Protein AF-A0A356CIG7-F1 (afdb_monomer_lite)

Structure (mmCIF, N/CA/C/O backbone):
data_AF-A0A356CIG7-F1
#
_entry.id   AF-A0A356CIG7-F1
#
loop_
_atom_site.group_PDB
_atom_site.id
_atom_site.type_symbol
_atom_site.label_atom_id
_atom_site.label_alt_id
_atom_site.label_comp_id
_atom_site.label_asym_id
_atom_site.label_entity_id
_atom_site.label_seq_id
_atom_site.pdbx_PDB_ins_code
_atom_site.Cartn_x
_atom_site.Cartn_y
_atom_site.Cartn_z
_atom_site.occupancy
_atom_site.B_iso_or_equiv
_atom_site.auth_seq_id
_atom_site.auth_comp_id
_atom_site.auth_asym_id
_atom_site.auth_atom_id
_atom_site.pdbx_PDB_model_num
ATOM 1 N N . MET A 1 1 ? 5.649 29.767 16.551 1.00 36.38 1 MET A N 1
ATOM 2 C CA . MET A 1 1 ? 5.540 28.360 16.996 1.00 36.38 1 MET A CA 1
ATOM 3 C C . MET A 1 1 ? 4.527 27.671 16.087 1.00 36.38 1 MET A C 1
ATOM 5 O O . MET A 1 1 ? 3.342 27.933 16.222 1.00 36.38 1 MET A O 1
ATOM 9 N N . MET A 1 2 ? 4.972 26.922 15.071 1.00 39.97 2 MET A N 1
ATOM 10 C CA . MET A 1 2 ? 4.058 26.240 14.139 1.00 39.97 2 MET A CA 1
ATOM 11 C C . MET A 1 2 ? 3.360 25.089 14.866 1.00 39.97 2 MET A C 1
ATOM 13 O O . MET A 1 2 ? 4.024 24.248 15.472 1.00 39.97 2 MET A O 1
ATOM 17 N N . MET A 1 3 ? 2.026 25.073 14.825 1.00 39.84 3 MET A N 1
ATOM 18 C CA . MET A 1 3 ? 1.215 23.971 15.334 1.00 39.84 3 MET A CA 1
ATOM 19 C C . MET A 1 3 ? 1.658 22.673 14.649 1.00 39.84 3 MET A C 1
ATOM 21 O O . MET A 1 3 ? 1.449 22.496 13.451 1.00 39.84 3 MET A O 1
ATOM 25 N N . LYS A 1 4 ? 2.274 21.760 15.410 1.00 46.03 4 LYS A N 1
ATOM 26 C CA . LYS A 1 4 ? 2.428 20.361 15.001 1.00 46.03 4 LYS A CA 1
ATOM 27 C C . LYS A 1 4 ? 1.019 19.781 14.893 1.00 46.03 4 LYS A C 1
ATOM 29 O O . LYS A 1 4 ? 0.445 19.362 15.895 1.00 46.03 4 LYS A O 1
ATOM 34 N N . SER A 1 5 ? 0.444 19.825 13.693 1.00 50.66 5 SER A N 1
ATOM 35 C CA . SER A 1 5 ? -0.809 19.148 13.381 1.00 50.66 5 SER A CA 1
ATOM 36 C C . SER A 1 5 ? -0.641 17.676 13.744 1.00 50.66 5 SER A C 1
ATOM 38 O O . SER A 1 5 ? 0.260 17.013 13.222 1.00 50.66 5 SER A O 1
ATOM 40 N N . GLY A 1 6 ? -1.463 17.175 14.667 1.00 51.41 6 GLY A N 1
ATOM 41 C CA . GLY A 1 6 ? -1.507 15.752 14.987 1.00 51.41 6 GLY A CA 1
ATOM 42 C C . GLY A 1 6 ? -1.646 14.941 13.699 1.00 51.41 6 GLY A C 1
ATOM 43 O O . GLY A 1 6 ? -2.340 15.366 12.781 1.00 51.41 6 GLY A O 1
ATOM 44 N N . GLY A 1 7 ? -0.970 13.794 13.605 1.00 62.91 7 GLY A N 1
ATOM 45 C CA . GLY A 1 7 ? -0.865 12.995 12.371 1.00 62.91 7 GLY A CA 1
ATOM 46 C C . GLY A 1 7 ? -2.187 12.463 11.784 1.00 62.91 7 GLY A C 1
ATOM 47 O O . GLY A 1 7 ? -2.157 11.715 10.805 1.00 62.91 7 GLY A O 1
ATOM 48 N N . MET A 1 8 ? -3.330 12.840 12.361 1.00 66.56 8 MET A N 1
ATOM 49 C CA . MET A 1 8 ? -4.669 12.498 11.904 1.00 66.56 8 MET A CA 1
ATOM 50 C C . MET A 1 8 ? -5.132 13.494 10.834 1.00 66.56 8 MET A C 1
ATOM 52 O O . MET A 1 8 ? -5.259 14.689 11.091 1.00 66.56 8 MET A O 1
ATOM 56 N N . ALA A 1 9 ? -5.425 12.998 9.637 1.00 73.56 9 ALA A N 1
ATOM 57 C CA . ALA A 1 9 ? -6.107 13.767 8.602 1.00 73.56 9 ALA A CA 1
ATOM 58 C C . ALA A 1 9 ? -7.614 13.483 8.659 1.00 73.56 9 ALA A C 1
ATOM 60 O O . ALA A 1 9 ? -8.021 12.375 8.990 1.00 73.56 9 ALA A O 1
ATOM 61 N N . PHE A 1 10 ? -8.462 14.443 8.285 1.00 77.19 10 PHE A N 1
ATOM 62 C CA . PHE A 1 10 ? -9.913 14.204 8.208 1.00 77.19 10 PHE A CA 1
ATOM 63 C C . PHE A 1 10 ? -10.274 13.130 7.164 1.00 77.19 10 PHE A C 1
ATOM 65 O O . PHE A 1 10 ? -11.206 12.355 7.346 1.00 77.19 10 PHE A O 1
ATOM 72 N N . LYS A 1 11 ? -9.507 13.067 6.070 1.00 82.31 11 LYS A N 1
ATOM 73 C CA . LYS A 1 11 ? -9.652 12.085 4.992 1.00 82.31 11 LYS A CA 1
ATOM 74 C C . LYS A 1 11 ? -8.285 11.698 4.437 1.00 82.31 11 LYS A C 1
ATOM 76 O O . LYS A 1 11 ? -7.369 12.521 4.418 1.00 82.31 11 LYS A O 1
ATOM 81 N N . ARG A 1 12 ? -8.162 10.467 3.943 1.00 83.12 12 ARG A N 1
ATOM 82 C CA . ARG A 1 12 ? -7.004 9.986 3.177 1.00 83.12 12 ARG A CA 1
ATOM 83 C C . ARG A 1 12 ? -7.483 9.572 1.789 1.00 83.12 12 ARG A C 1
ATOM 85 O O . ARG A 1 12 ? -8.541 8.964 1.666 1.00 83.12 12 ARG A O 1
ATOM 92 N N . ARG A 1 13 ? -6.730 9.958 0.762 1.00 84.44 13 ARG A N 1
ATOM 93 C CA . ARG A 1 13 ? -6.923 9.520 -0.625 1.00 84.44 13 ARG A CA 1
ATOM 94 C C . ARG A 1 13 ? -5.786 8.575 -0.981 1.00 84.44 13 ARG A C 1
ATOM 96 O O . ARG A 1 13 ? -4.684 8.741 -0.460 1.00 84.44 13 ARG A O 1
ATOM 103 N N . MET A 1 14 ? -6.090 7.592 -1.811 1.00 85.88 14 MET A N 1
ATOM 104 C CA . MET A 1 14 ? -5.147 6.585 -2.259 1.00 85.88 14 MET A CA 1
ATOM 105 C C . MET A 1 14 ? -5.253 6.507 -3.771 1.00 85.88 14 MET A C 1
ATOM 107 O O . MET A 1 14 ? -6.343 6.272 -4.290 1.00 85.88 14 MET A O 1
ATOM 111 N N . ASP A 1 15 ? -4.136 6.750 -4.441 1.00 85.50 15 ASP A N 1
ATOM 112 C CA . ASP A 1 15 ? -4.040 6.659 -5.889 1.00 85.50 15 ASP A CA 1
ATOM 113 C C . ASP A 1 15 ? -3.526 5.260 -6.231 1.00 85.50 15 ASP A C 1
ATOM 115 O O . ASP A 1 15 ? -2.522 4.807 -5.679 1.00 85.50 15 ASP A O 1
ATOM 119 N N . ILE A 1 16 ? -4.257 4.552 -7.091 1.00 87.38 16 ILE A N 1
ATOM 120 C CA . ILE A 1 16 ? -3.955 3.170 -7.467 1.00 87.38 16 ILE A CA 1
ATOM 121 C C . ILE A 1 16 ? -3.642 3.151 -8.965 1.00 87.38 16 ILE A C 1
ATOM 123 O O . ILE A 1 16 ? -4.511 3.518 -9.763 1.00 87.38 16 ILE A O 1
ATOM 127 N N . PRO A 1 17 ? -2.426 2.753 -9.377 1.00 83.94 17 PRO A N 1
ATOM 128 C CA . PRO A 1 17 ? -2.087 2.693 -10.789 1.00 83.94 17 PRO A CA 1
ATOM 129 C C . PRO A 1 17 ? -2.852 1.538 -11.449 1.00 83.94 17 PRO A C 1
ATOM 131 O O . PRO A 1 17 ? -2.760 0.411 -10.990 1.00 83.94 17 PRO A O 1
ATOM 134 N N . MET A 1 18 ? -3.563 1.788 -12.551 1.00 86.56 18 MET A N 1
ATOM 135 C CA . MET A 1 18 ? -4.452 0.798 -13.199 1.00 86.56 18 MET A CA 1
ATOM 136 C C . MET A 1 18 ? -4.236 0.697 -14.712 1.00 86.56 18 MET A C 1
ATOM 138 O O . MET A 1 18 ? -5.183 0.646 -15.491 1.00 86.56 18 MET A O 1
ATOM 142 N N . TRP A 1 19 ? -2.986 0.737 -15.156 1.00 80.50 19 TRP A N 1
ATOM 143 C CA . TRP A 1 19 ? -2.679 0.811 -16.584 1.00 80.50 19 TRP A CA 1
ATOM 144 C C . TRP A 1 19 ? -2.235 -0.530 -17.192 1.00 80.50 19 TRP A C 1
ATOM 146 O O . TRP A 1 19 ? -2.255 -0.661 -18.411 1.00 80.50 19 TRP A O 1
ATOM 156 N N . HIS A 1 20 ? -1.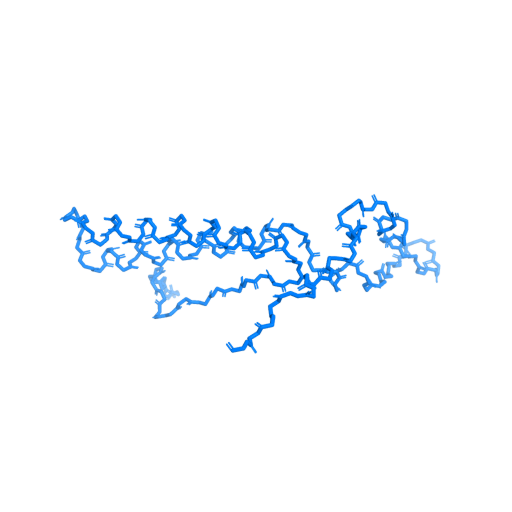895 -1.529 -16.368 1.00 80.75 20 HIS A N 1
ATOM 157 C CA . HIS A 1 20 ? -1.565 -2.894 -16.792 1.00 80.75 20 HIS A CA 1
ATOM 158 C C . HIS A 1 20 ? -2.427 -3.912 -16.032 1.00 80.75 20 HIS A C 1
ATOM 160 O O . HIS A 1 20 ? -2.728 -3.712 -14.858 1.00 80.75 20 HIS A O 1
ATOM 166 N N . THR A 1 21 ? -2.774 -5.035 -16.663 1.00 82.06 21 THR A N 1
ATOM 167 C CA . THR A 1 21 ? -3.477 -6.188 -16.052 1.00 82.06 21 THR A CA 1
ATOM 168 C C . THR A 1 21 ? -2.860 -6.643 -14.721 1.00 82.06 21 THR A C 1
ATOM 170 O O . THR A 1 21 ? -3.564 -6.723 -13.723 1.00 82.06 21 THR A O 1
ATOM 173 N N . ARG A 1 22 ? -1.532 -6.803 -14.647 1.00 79.25 22 ARG A N 1
ATOM 174 C CA . ARG A 1 22 ? -0.780 -7.108 -13.414 1.00 79.25 22 ARG A CA 1
ATOM 175 C C . ARG A 1 22 ? -1.035 -6.139 -12.258 1.00 79.25 22 ARG A C 1
ATOM 177 O O . ARG A 1 22 ? -0.885 -6.517 -11.097 1.00 79.25 22 ARG A O 1
ATOM 184 N N . HIS A 1 23 ? -1.411 -4.891 -12.540 1.00 86.44 23 HIS A N 1
ATOM 185 C CA . HIS A 1 23 ? -1.770 -3.952 -11.481 1.00 86.44 23 HIS A CA 1
ATOM 186 C C . HIS A 1 23 ? -3.075 -4.319 -10.808 1.00 86.44 23 HIS A C 1
ATOM 188 O O . HIS A 1 23 ? -3.210 -4.060 -9.618 1.00 86.44 23 HIS A O 1
ATOM 194 N N . LEU A 1 24 ? -4.020 -4.905 -11.542 1.00 87.06 24 LEU A N 1
ATOM 195 C CA . LEU A 1 24 ? -5.271 -5.374 -10.970 1.00 87.06 24 LEU A CA 1
ATOM 196 C C . LEU A 1 24 ? -4.984 -6.459 -9.932 1.00 87.06 24 LEU A C 1
ATOM 198 O O . LEU A 1 24 ? -5.401 -6.314 -8.786 1.00 87.06 24 LEU A O 1
ATOM 202 N N . ASP A 1 25 ? -4.188 -7.464 -10.302 1.00 88.81 25 ASP A N 1
ATOM 203 C CA . ASP A 1 25 ? -3.815 -8.565 -9.408 1.00 88.81 25 ASP A CA 1
ATOM 204 C C . ASP A 1 25 ? -3.084 -8.044 -8.163 1.00 88.81 25 ASP A C 1
ATOM 206 O O . ASP A 1 25 ? -3.480 -8.325 -7.032 1.00 88.81 25 ASP A O 1
ATOM 210 N N . LYS A 1 26 ? -2.077 -7.178 -8.347 1.00 89.56 26 LYS A N 1
ATOM 211 C CA . LYS A 1 26 ? -1.369 -6.557 -7.216 1.00 89.56 26 LYS A CA 1
ATOM 212 C C . LYS A 1 26 ? -2.242 -5.637 -6.381 1.00 89.56 26 LYS A C 1
ATOM 214 O O . LYS A 1 26 ? -2.038 -5.537 -5.173 1.00 89.56 26 LYS A O 1
ATOM 219 N N . SER A 1 27 ? -3.219 -4.976 -6.990 1.00 91.69 27 SER A N 1
ATOM 220 C CA . SER A 1 27 ? -4.147 -4.138 -6.244 1.00 91.69 27 SER A CA 1
ATOM 221 C C . SER A 1 27 ? -5.071 -4.959 -5.367 1.00 91.69 27 SER A C 1
ATOM 223 O O . SER A 1 27 ? -5.329 -4.550 -4.238 1.00 91.69 27 SER A O 1
ATOM 225 N N . ILE A 1 28 ? -5.527 -6.113 -5.853 1.00 92.94 28 ILE A N 1
ATOM 226 C CA . ILE A 1 28 ? -6.320 -7.054 -5.063 1.00 92.94 28 ILE A CA 1
ATOM 227 C C . ILE A 1 28 ? -5.508 -7.517 -3.851 1.00 92.94 28 ILE A C 1
ATOM 229 O O . ILE A 1 28 ? -5.966 -7.315 -2.730 1.00 92.94 28 ILE A O 1
ATOM 233 N N . GLU A 1 29 ? -4.279 -8.003 -4.054 1.00 93.88 29 GLU A N 1
ATOM 234 C CA . GLU A 1 29 ? -3.398 -8.445 -2.959 1.00 93.88 29 GLU A CA 1
ATOM 235 C C . GLU A 1 29 ? -3.218 -7.354 -1.881 1.00 93.88 29 GLU A C 1
ATOM 237 O O . GLU A 1 29 ? -3.421 -7.593 -0.690 1.00 93.88 29 GLU A O 1
ATOM 242 N N . ILE A 1 30 ? -2.890 -6.117 -2.283 1.00 94.19 30 ILE A N 1
ATOM 243 C CA . ILE A 1 30 ? -2.669 -5.006 -1.338 1.00 94.19 30 ILE A CA 1
ATOM 244 C C . ILE A 1 30 ? -3.960 -4.636 -0.589 1.00 94.19 30 ILE A C 1
ATOM 246 O O . ILE A 1 30 ? -3.918 -4.296 0.598 1.00 94.19 30 ILE A O 1
ATOM 250 N N . LEU A 1 31 ? -5.112 -4.664 -1.267 1.00 94.75 31 LEU A N 1
ATOM 251 C CA . LEU A 1 31 ? -6.403 -4.362 -0.646 1.00 94.75 31 LEU A CA 1
ATOM 252 C C . LEU A 1 31 ? -6.851 -5.462 0.317 1.00 94.75 31 LEU A C 1
ATOM 254 O O . LEU A 1 31 ? -7.452 -5.139 1.342 1.00 94.75 31 LEU A O 1
ATOM 258 N N . GLU A 1 32 ? -6.552 -6.726 0.027 1.00 96.50 32 GLU A N 1
ATOM 259 C CA . GLU A 1 32 ? -6.827 -7.852 0.922 1.00 96.50 32 GLU A CA 1
ATOM 260 C C . GLU A 1 32 ? -6.025 -7.736 2.221 1.00 96.50 32 GLU A C 1
ATOM 262 O O . GLU A 1 32 ? -6.618 -7.7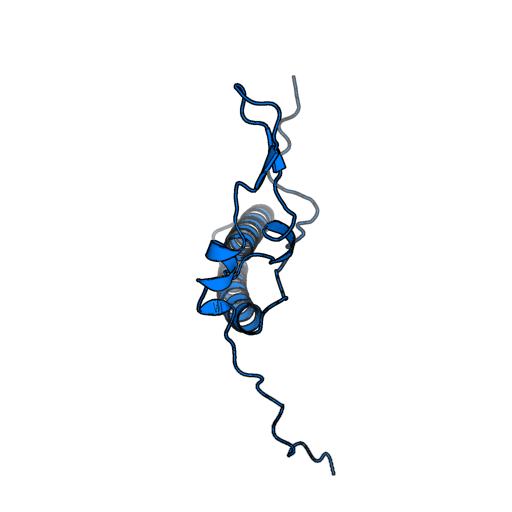66 3.302 1.00 96.50 32 GLU A O 1
ATOM 267 N N . GLU A 1 33 ? -4.717 -7.476 2.130 1.00 95.00 33 GLU A N 1
ATOM 268 C CA . GLU A 1 33 ? -3.865 -7.228 3.302 1.00 95.00 33 GLU A CA 1
ATOM 269 C C . GLU A 1 33 ? -4.370 -6.038 4.136 1.00 95.00 33 GLU A C 1
ATOM 271 O O . GLU A 1 33 ? -4.428 -6.084 5.370 1.00 95.00 33 GLU A O 1
ATOM 276 N N . LEU A 1 34 ? -4.760 -4.947 3.469 1.00 95.25 34 LEU A N 1
ATOM 277 C CA . LEU A 1 34 ? -5.321 -3.773 4.134 1.00 95.25 34 LEU A CA 1
ATOM 278 C C . LEU A 1 34 ? -6.648 -4.107 4.829 1.00 95.25 34 LEU A C 1
ATOM 280 O O . LEU A 1 34 ? -6.883 -3.672 5.959 1.00 95.25 34 LEU A O 1
ATOM 284 N N . LEU A 1 35 ? -7.528 -4.853 4.162 1.00 95.88 35 LEU A N 1
ATOM 285 C CA . LEU A 1 35 ? -8.825 -5.245 4.700 1.00 95.88 35 LEU A CA 1
ATOM 286 C C . LEU A 1 35 ? -8.666 -6.122 5.942 1.00 95.88 35 LEU A C 1
ATOM 288 O O . LEU A 1 35 ? -9.384 -5.914 6.923 1.00 95.88 35 LEU A O 1
ATOM 292 N N . GLU A 1 36 ? -7.745 -7.082 5.909 1.00 96.25 36 GLU A N 1
ATOM 293 C CA . GLU A 1 36 ? -7.434 -7.943 7.048 1.00 96.25 36 GLU A CA 1
ATOM 294 C C . GLU A 1 36 ? -6.945 -7.118 8.245 1.00 96.25 36 GLU A C 1
ATOM 296 O O . GLU A 1 36 ? -7.542 -7.194 9.323 1.00 96.25 36 GLU A O 1
ATOM 301 N N . ALA A 1 37 ? -5.978 -6.219 8.032 1.00 93.06 37 ALA A N 1
ATOM 302 C CA . ALA A 1 37 ? -5.471 -5.330 9.079 1.00 93.06 37 ALA A CA 1
ATOM 303 C C . ALA A 1 37 ? -6.574 -4.443 9.691 1.00 93.06 37 ALA A C 1
ATOM 305 O O . ALA A 1 37 ? -6.638 -4.243 10.907 1.00 93.06 37 ALA A O 1
ATOM 306 N N . LEU A 1 38 ? -7.491 -3.917 8.869 1.00 94.12 38 LEU A N 1
ATOM 307 C CA . LEU A 1 38 ? -8.609 -3.102 9.355 1.00 94.12 38 LEU A CA 1
ATOM 308 C C . LEU A 1 38 ? -9.649 -3.926 10.130 1.00 94.12 38 LEU A C 1
ATOM 310 O O . LEU A 1 38 ? -10.215 -3.430 11.111 1.00 94.12 38 LEU A O 1
ATOM 314 N N . LYS A 1 39 ? -9.906 -5.175 9.723 1.00 94.69 39 LYS A N 1
ATOM 315 C CA . LYS A 1 39 ? -10.785 -6.099 10.457 1.00 94.69 39 LYS A CA 1
ATOM 316 C C . LYS A 1 39 ? -10.198 -6.443 11.825 1.00 94.69 39 LYS A C 1
ATOM 318 O O . LYS A 1 39 ? -10.922 -6.360 12.820 1.00 94.69 39 LYS A O 1
ATOM 323 N N . GLU A 1 40 ? -8.903 -6.748 11.887 1.00 92.31 40 GLU A N 1
ATOM 324 C CA . GLU A 1 40 ? -8.188 -7.015 13.140 1.00 92.31 40 GLU A CA 1
ATOM 325 C C . GLU A 1 40 ? -8.262 -5.804 14.083 1.00 92.31 40 GLU A C 1
ATOM 327 O O . GLU A 1 40 ? -8.671 -5.914 15.243 1.00 92.31 40 GLU A O 1
ATOM 332 N N . LEU A 1 41 ? -7.976 -4.609 13.561 1.00 92.56 41 LEU A N 1
ATOM 333 C CA . LEU A 1 41 ? -8.030 -3.363 14.321 1.00 92.56 41 LEU A CA 1
ATOM 334 C C . LEU A 1 41 ? -9.436 -3.056 14.859 1.00 92.56 41 LEU A C 1
ATOM 336 O O . LEU A 1 41 ? -9.592 -2.577 15.989 1.00 92.56 41 LEU A O 1
ATOM 340 N N . ARG A 1 42 ? -10.479 -3.343 14.070 1.00 90.06 42 ARG A N 1
ATOM 341 C CA . ARG A 1 42 ? -11.874 -3.188 14.498 1.00 90.06 42 ARG A CA 1
ATOM 342 C C . ARG A 1 42 ? -12.197 -4.124 15.664 1.00 90.06 42 ARG A C 1
ATOM 344 O O . ARG A 1 42 ? -12.772 -3.649 16.647 1.00 90.06 42 ARG A O 1
ATOM 351 N N . GLY A 1 43 ? -11.814 -5.399 15.559 1.00 88.81 43 GLY A N 1
ATOM 352 C CA . GLY A 1 43 ? -12.054 -6.434 16.573 1.00 88.81 43 GLY A CA 1
ATOM 353 C C . GLY A 1 43 ? -11.206 -6.293 17.842 1.00 88.81 43 GLY A C 1
ATOM 354 O O . GLY A 1 43 ? -11.591 -6.786 18.898 1.00 88.81 43 GLY A O 1
ATOM 355 N N . SER A 1 44 ? -10.079 -5.583 17.773 1.00 87.94 44 SER A N 1
ATOM 356 C CA . SER A 1 44 ? -9.195 -5.367 18.919 1.00 87.94 44 SER A CA 1
ATOM 357 C C . SER A 1 44 ? -9.830 -4.469 19.984 1.00 87.94 44 SER A C 1
ATOM 359 O O . SER A 1 44 ? -10.142 -3.310 19.730 1.00 87.94 44 SER A O 1
ATOM 361 N N . ASN A 1 45 ? -9.961 -4.949 21.220 1.00 87.25 45 ASN A N 1
ATOM 362 C CA . ASN A 1 45 ? -10.408 -4.128 22.360 1.00 87.25 45 ASN A CA 1
ATOM 363 C C . ASN A 1 45 ? -9.256 -3.420 23.091 1.00 87.25 45 ASN A C 1
ATOM 365 O O . ASN A 1 45 ? -9.474 -2.743 24.090 1.00 87.25 45 ASN A O 1
ATOM 369 N N . ARG A 1 46 ? -8.021 -3.554 22.593 1.00 84.00 46 ARG A N 1
ATOM 370 C CA . ARG A 1 46 ? -6.815 -3.008 23.233 1.00 84.00 46 ARG A CA 1
ATOM 371 C C . ARG A 1 46 ? -6.676 -1.487 23.081 1.00 84.00 46 ARG A C 1
ATOM 373 O O . ARG A 1 46 ? -5.890 -0.874 23.796 1.00 84.00 46 ARG A O 1
ATOM 380 N N . GLN A 1 47 ? -7.394 -0.883 22.139 1.00 84.75 47 GLN A N 1
ATOM 381 C CA . GLN A 1 47 ? -7.225 0.518 21.757 1.00 84.75 47 GLN A CA 1
ATOM 382 C C . GLN A 1 47 ? -8.516 1.318 21.907 1.00 84.75 47 GLN A C 1
ATOM 384 O O . GLN A 1 47 ? -9.608 0.832 21.605 1.00 84.75 47 GLN A O 1
ATOM 389 N N . LEU A 1 48 ? -8.369 2.583 22.305 1.00 85.06 48 LEU A N 1
ATOM 390 C CA . LEU A 1 48 ? -9.467 3.550 22.333 1.00 85.06 48 LEU A CA 1
ATOM 391 C C . LEU A 1 48 ? -9.941 3.866 20.905 1.00 85.06 48 LEU A C 1
ATOM 393 O O . LEU A 1 48 ? -9.168 3.788 19.950 1.00 85.06 48 LEU A O 1
ATOM 397 N N . GLY A 1 49 ? -11.197 4.293 20.746 1.00 84.31 49 GLY A N 1
ATOM 398 C CA . GLY A 1 49 ? -11.783 4.555 19.422 1.00 84.31 49 GLY A CA 1
ATOM 399 C C . GLY A 1 49 ? -10.965 5.526 18.557 1.00 84.31 49 GLY A C 1
ATOM 400 O O . GLY A 1 49 ? -10.722 5.258 17.384 1.00 84.31 49 GLY A O 1
ATOM 401 N N . TRP A 1 50 ? -10.447 6.609 19.143 1.00 81.94 50 TRP A N 1
ATOM 402 C CA . TRP A 1 50 ? -9.607 7.573 18.422 1.00 81.94 50 TRP A CA 1
ATOM 403 C C . TRP A 1 50 ? -8.242 6.995 18.004 1.00 81.94 50 TRP A C 1
ATOM 405 O O . TRP A 1 50 ? -7.708 7.373 16.961 1.00 81.94 50 TRP A O 1
ATOM 415 N N . GLN A 1 51 ? -7.689 6.055 18.778 1.00 84.94 51 GLN A N 1
ATOM 416 C CA . GLN A 1 51 ? -6.441 5.363 18.440 1.00 84.94 51 GLN A CA 1
ATOM 417 C C . GLN A 1 51 ? -6.664 4.421 17.262 1.00 84.94 51 GLN A C 1
ATOM 419 O O . GLN A 1 51 ? -5.864 4.423 16.330 1.00 84.94 51 GLN A O 1
ATOM 424 N N . LYS A 1 52 ? -7.791 3.699 17.237 1.00 89.44 52 LYS A N 1
ATOM 425 C CA . LYS A 1 52 ? -8.174 2.879 16.080 1.00 89.44 52 LYS A CA 1
ATOM 426 C C . LYS A 1 52 ? -8.259 3.722 14.809 1.00 89.44 52 LYS A C 1
ATOM 428 O O . LYS A 1 52 ? -7.740 3.320 13.776 1.00 89.44 52 LYS A O 1
ATOM 433 N N . CYS A 1 53 ? -8.823 4.928 14.885 1.00 87.75 53 CYS A N 1
ATOM 434 C CA . CYS A 1 53 ? -8.834 5.843 13.742 1.00 87.75 53 CYS A CA 1
ATOM 435 C C . CYS A 1 53 ? -7.416 6.249 13.298 1.00 87.75 53 CYS A C 1
ATOM 437 O O . CYS A 1 53 ? -7.137 6.229 12.100 1.00 87.75 53 CYS A O 1
ATOM 439 N N . MET A 1 54 ? -6.502 6.562 14.228 1.00 87.44 54 MET A N 1
ATOM 440 C CA . MET A 1 54 ? -5.092 6.843 13.893 1.00 87.44 54 MET A CA 1
ATOM 441 C C . MET A 1 54 ? -4.417 5.660 13.196 1.00 87.44 54 MET A C 1
ATOM 443 O O . MET A 1 54 ? -3.784 5.829 12.154 1.00 87.44 54 MET A O 1
ATOM 447 N N . HIS A 1 55 ? -4.556 4.462 13.763 1.00 89.94 55 HIS A N 1
ATOM 448 C CA . HIS A 1 55 ? -3.947 3.250 13.227 1.00 89.94 55 HIS A CA 1
ATOM 449 C C . HIS A 1 55 ? -4.521 2.894 11.854 1.00 89.94 55 HIS A C 1
ATOM 451 O O . HIS A 1 55 ? -3.758 2.607 10.935 1.00 89.94 55 HIS A O 1
ATOM 457 N N . ALA A 1 56 ? -5.836 3.020 11.662 1.00 91.06 56 ALA A N 1
ATOM 458 C CA . ALA A 1 56 ? -6.471 2.817 10.363 1.00 91.06 56 ALA A CA 1
ATOM 459 C C . ALA A 1 56 ? -5.901 3.769 9.300 1.00 91.06 56 ALA A C 1
ATOM 461 O O . ALA A 1 56 ? -5.568 3.344 8.195 1.00 91.06 56 ALA A O 1
ATOM 462 N N . GLN A 1 57 ? -5.715 5.050 9.637 1.00 90.94 57 GLN A N 1
ATOM 463 C CA . GLN A 1 57 ? -5.085 6.006 8.722 1.00 90.94 57 GLN A CA 1
ATOM 464 C C . GLN A 1 57 ? -3.634 5.655 8.402 1.00 90.94 57 GLN A C 1
ATOM 466 O O . GLN A 1 57 ? -3.191 5.881 7.276 1.00 90.94 57 GLN A O 1
ATOM 471 N N . HIS A 1 58 ? -2.905 5.090 9.362 1.00 90.38 58 HIS A N 1
ATOM 472 C CA . HIS A 1 58 ? -1.549 4.613 9.134 1.00 90.38 58 HIS A CA 1
ATOM 473 C C . HIS A 1 58 ? -1.528 3.447 8.137 1.00 90.38 58 HIS A C 1
ATOM 475 O O . HIS A 1 58 ? -0.774 3.501 7.169 1.00 90.38 58 HIS A O 1
ATOM 481 N N . HIS A 1 59 ? -2.406 2.451 8.296 1.00 92.44 59 HIS A N 1
ATOM 482 C CA . HIS A 1 59 ? -2.522 1.343 7.340 1.00 92.44 59 HIS A CA 1
ATOM 483 C C . HIS A 1 59 ? -2.893 1.824 5.931 1.00 92.44 59 HIS A C 1
ATOM 485 O O . HIS A 1 59 ? -2.295 1.375 4.956 1.00 92.44 59 HIS A O 1
ATOM 491 N N . LEU A 1 60 ? -3.796 2.805 5.814 1.00 92.00 60 LEU A N 1
ATOM 492 C CA . LEU A 1 60 ? -4.129 3.428 4.527 1.00 92.00 60 LEU A CA 1
ATOM 493 C C . LEU A 1 60 ? -2.920 4.120 3.877 1.00 92.00 60 LEU A C 1
ATOM 495 O O . LEU A 1 60 ? -2.730 4.017 2.667 1.00 92.00 60 LEU A O 1
ATOM 499 N N . MET A 1 61 ? -2.086 4.809 4.663 1.00 90.75 61 MET A N 1
ATOM 500 C CA . MET A 1 61 ? -0.852 5.415 4.148 1.00 90.75 61 MET A CA 1
ATOM 501 C C . MET A 1 61 ? 0.145 4.362 3.657 1.00 90.75 61 MET A C 1
ATOM 503 O O . MET A 1 61 ? 0.742 4.543 2.598 1.00 90.75 61 MET A O 1
ATOM 507 N N . TRP A 1 62 ? 0.315 3.268 4.403 1.00 90.50 62 TRP A N 1
ATOM 508 C CA . TRP A 1 62 ? 1.192 2.164 4.009 1.00 90.50 62 TRP A CA 1
ATOM 509 C C . TRP A 1 62 ? 0.718 1.480 2.728 1.00 90.50 62 TRP A C 1
ATOM 511 O O . TRP A 1 62 ? 1.531 1.241 1.838 1.00 90.50 62 TRP A O 1
ATOM 521 N N . ALA A 1 63 ? -0.586 1.226 2.595 1.00 92.69 63 ALA A N 1
ATOM 522 C CA . ALA A 1 63 ? -1.163 0.696 1.363 1.00 92.69 63 ALA A CA 1
ATOM 523 C C . ALA A 1 63 ? -0.885 1.635 0.177 1.00 92.69 63 ALA A C 1
ATOM 525 O O . ALA A 1 63 ? -0.348 1.195 -0.835 1.00 92.69 63 ALA A O 1
ATOM 526 N N . GLY A 1 64 ? -1.116 2.945 0.333 1.00 90.06 64 GLY A N 1
ATOM 527 C CA . GLY A 1 64 ? -0.783 3.946 -0.691 1.00 90.06 64 GLY A CA 1
ATOM 528 C C . GLY A 1 64 ? 0.692 3.933 -1.111 1.00 90.06 64 GLY A C 1
ATOM 529 O O . GLY A 1 64 ? 1.010 4.042 -2.293 1.00 90.06 64 GLY A O 1
ATOM 530 N N . GLN A 1 65 ? 1.616 3.738 -0.166 1.00 88.56 65 GLN A N 1
ATOM 531 C CA . GLN A 1 65 ? 3.037 3.584 -0.492 1.00 88.56 65 GLN A CA 1
ATOM 532 C C . GLN A 1 65 ? 3.338 2.295 -1.262 1.00 88.56 65 GLN A C 1
ATOM 534 O O . GLN A 1 65 ? 4.207 2.316 -2.134 1.00 88.56 65 GLN A O 1
ATOM 539 N N . LYS A 1 66 ? 2.645 1.189 -0.961 1.00 89.81 66 LYS A N 1
ATOM 540 C CA . LYS A 1 66 ? 2.773 -0.061 -1.722 1.00 89.81 66 LYS A CA 1
ATOM 541 C C . LYS A 1 66 ? 2.300 0.131 -3.161 1.00 89.81 66 LYS A C 1
ATOM 543 O O . LYS A 1 66 ? 3.036 -0.239 -4.068 1.00 89.81 66 LYS A O 1
ATOM 548 N N . PHE A 1 67 ? 1.163 0.798 -3.372 1.00 88.69 67 PHE A N 1
ATOM 549 C CA . PHE A 1 67 ? 0.649 1.116 -4.710 1.00 88.69 67 PHE A CA 1
ATOM 550 C C . PHE A 1 67 ? 1.643 1.906 -5.565 1.00 88.69 67 PHE A C 1
ATOM 552 O O . PHE A 1 67 ? 1.874 1.548 -6.715 1.00 88.69 67 PHE A O 1
ATOM 559 N N . ASN A 1 68 ? 2.321 2.902 -4.989 1.00 84.12 68 ASN A N 1
ATOM 560 C CA . ASN A 1 68 ? 3.347 3.685 -5.696 1.00 84.12 68 ASN A CA 1
ATOM 561 C C . ASN A 1 68 ? 4.592 2.878 -6.108 1.00 84.12 68 ASN A C 1
ATOM 563 O O . ASN A 1 68 ? 5.412 3.366 -6.885 1.00 84.12 68 ASN A O 1
ATOM 567 N N . ARG A 1 69 ? 4.774 1.675 -5.555 1.00 84.88 69 ARG A N 1
ATOM 568 C CA . ARG A 1 69 ? 5.894 0.773 -5.861 1.00 84.88 69 ARG A CA 1
ATOM 569 C C . ARG A 1 69 ? 5.491 -0.386 -6.768 1.00 84.88 69 ARG A C 1
ATOM 571 O O . ARG A 1 69 ? 6.367 -1.163 -7.139 1.00 84.88 69 ARG A O 1
ATOM 578 N N . VAL A 1 70 ? 4.204 -0.522 -7.100 1.00 83.94 70 VAL A N 1
ATOM 579 C CA . VAL A 1 70 ? 3.743 -1.559 -8.024 1.00 83.94 70 VAL A CA 1
ATOM 580 C C . VAL A 1 70 ? 4.350 -1.281 -9.390 1.00 83.94 70 VAL A C 1
ATOM 582 O O . VAL A 1 70 ? 4.235 -0.182 -9.932 1.00 83.94 70 VAL A O 1
ATOM 585 N N . THR A 1 71 ? 5.038 -2.289 -9.912 1.00 77.69 71 THR A N 1
ATOM 586 C CA . THR A 1 71 ? 5.471 -2.323 -11.296 1.00 77.69 71 THR A CA 1
ATOM 587 C C . THR A 1 71 ? 4.433 -3.078 -12.127 1.00 77.69 71 THR A C 1
ATOM 589 O O . THR A 1 71 ? 3.796 -4.011 -11.631 1.00 77.69 71 THR A O 1
ATOM 592 N N . PRO A 1 72 ? 4.293 -2.731 -13.406 1.00 70.88 72 PRO A N 1
ATOM 593 C CA . PRO A 1 72 ? 5.096 -1.738 -14.118 1.00 70.88 72 PRO A CA 1
ATOM 594 C C . PRO A 1 72 ? 4.811 -0.254 -13.760 1.00 70.88 72 PRO A C 1
ATOM 596 O O . PRO A 1 72 ? 3.740 0.138 -13.316 1.00 70.88 72 PRO A O 1
ATOM 599 N N . LYS A 1 73 ? 5.805 0.629 -13.942 1.00 66.69 73 LYS A N 1
ATOM 600 C CA . LYS A 1 73 ? 5.684 2.079 -13.646 1.00 66.69 73 LYS A CA 1
ATOM 601 C C . LYS A 1 73 ? 5.128 2.868 -14.842 1.00 66.69 73 LYS A C 1
ATOM 603 O O . LYS A 1 73 ? 5.519 2.541 -15.959 1.00 66.69 73 LYS A O 1
ATOM 608 N N . ASP A 1 74 ? 4.262 3.869 -14.609 1.00 66.12 74 ASP A N 1
ATOM 609 C CA . ASP A 1 74 ? 3.542 4.624 -15.662 1.00 66.12 74 ASP A CA 1
ATOM 610 C C . ASP A 1 74 ? 4.444 4.918 -16.880 1.00 66.12 74 ASP A C 1
ATOM 612 O O . ASP A 1 74 ? 5.468 5.597 -16.731 1.00 66.12 74 ASP A O 1
ATOM 616 N N . PRO A 1 75 ? 4.093 4.426 -18.083 1.00 60.31 75 PRO A N 1
ATOM 617 C CA . PRO A 1 75 ? 4.898 4.638 -19.282 1.00 60.31 75 PRO A CA 1
ATOM 618 C C . PRO A 1 75 ? 5.041 6.124 -19.653 1.00 60.31 75 PRO A C 1
ATOM 620 O O . PRO A 1 75 ? 6.031 6.505 -20.281 1.00 60.31 75 PRO A O 1
ATOM 623 N N . ARG A 1 76 ? 4.108 6.994 -19.232 1.00 58.34 76 ARG A N 1
ATOM 624 C CA . ARG A 1 76 ? 4.176 8.448 -19.467 1.00 58.34 76 ARG A CA 1
ATOM 625 C C . ARG A 1 76 ? 5.273 9.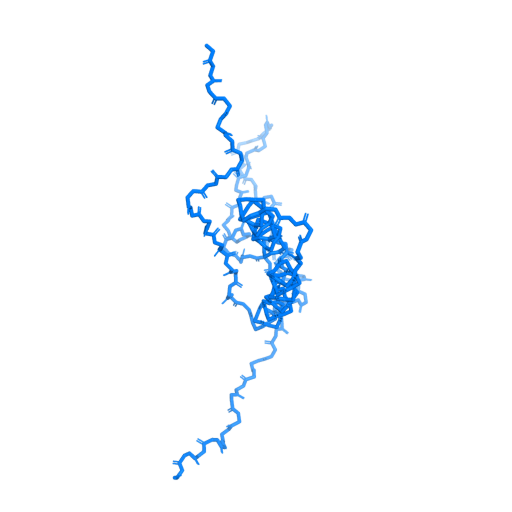140 -18.669 1.00 58.34 76 ARG A C 1
ATOM 627 O O . ARG A 1 76 ? 5.775 10.165 -19.117 1.00 58.34 76 ARG A O 1
ATOM 634 N N . GLU A 1 77 ? 5.677 8.584 -17.530 1.00 59.00 77 GLU A N 1
ATOM 635 C CA . GLU A 1 77 ? 6.796 9.129 -16.756 1.00 59.00 77 GLU A CA 1
ATOM 636 C C . GLU A 1 77 ? 8.164 8.839 -17.399 1.00 59.00 77 GLU A C 1
ATOM 638 O O . GLU A 1 77 ? 9.157 9.428 -16.981 1.00 59.00 77 GLU A O 1
ATOM 643 N N . ARG A 1 78 ? 8.249 7.935 -18.388 1.00 52.56 78 ARG A N 1
ATOM 644 C CA . ARG A 1 78 ? 9.532 7.447 -18.933 1.00 52.56 78 ARG A CA 1
ATOM 645 C C . ARG A 1 78 ? 9.691 7.519 -20.453 1.00 52.56 78 ARG A C 1
ATOM 647 O O . ARG A 1 78 ? 10.769 7.211 -20.941 1.00 52.56 78 ARG A O 1
ATOM 654 N N . GLY A 1 79 ? 8.658 7.942 -21.180 1.00 43.47 79 GLY A N 1
ATOM 655 C CA . GLY A 1 79 ? 8.701 8.166 -22.633 1.00 43.47 79 GLY A CA 1
ATOM 656 C C . GLY A 1 79 ? 8.687 9.638 -23.062 1.00 43.47 79 GLY A C 1
ATOM 657 O O . GLY A 1 79 ? 8.703 9.920 -24.258 1.00 43.47 79 GLY A O 1
ATOM 658 N N . ALA A 1 80 ? 8.630 10.591 -22.126 1.00 46.78 80 ALA A N 1
ATOM 659 C CA . ALA A 1 80 ? 8.890 11.986 -22.459 1.00 46.78 80 ALA A CA 1
ATOM 660 C C . ALA A 1 80 ? 10.406 12.149 -22.591 1.00 46.78 80 ALA A C 1
ATOM 662 O O . ALA A 1 80 ? 11.115 12.002 -21.597 1.00 46.78 80 ALA A O 1
ATOM 663 N N . ALA A 1 81 ? 10.885 12.408 -23.810 1.00 49.53 81 ALA A N 1
ATOM 664 C CA . ALA A 1 81 ? 12.298 12.634 -24.090 1.00 49.53 81 ALA A CA 1
ATOM 665 C C . ALA A 1 81 ? 12.884 13.617 -23.064 1.00 49.53 81 ALA A C 1
ATOM 667 O O . ALA A 1 81 ? 12.471 14.780 -22.986 1.00 49.53 81 ALA A O 1
ATOM 668 N N . GLN A 1 82 ? 13.806 13.128 -22.235 1.00 52.34 82 GLN A N 1
ATOM 669 C CA . GLN A 1 82 ? 14.425 13.933 -21.195 1.00 52.34 82 GLN A CA 1
ATOM 670 C C . GLN A 1 82 ? 15.720 14.488 -21.772 1.00 52.34 82 GLN A C 1
ATOM 672 O O . GLN A 1 82 ? 16.803 13.934 -21.603 1.00 52.34 82 GLN A O 1
ATOM 677 N N . TYR A 1 83 ? 15.571 15.588 -22.506 1.00 53.88 83 TYR A N 1
ATOM 678 C CA . TYR A 1 83 ? 16.687 16.311 -23.091 1.00 53.88 83 TYR A CA 1
ATOM 679 C C . TYR A 1 83 ? 17.476 17.014 -21.991 1.00 53.88 83 TYR A C 1
ATOM 681 O O . TYR A 1 83 ? 17.054 18.041 -21.454 1.00 53.88 83 TYR A O 1
ATOM 689 N N . THR A 1 84 ? 18.628 16.451 -21.648 1.00 55.16 84 THR A N 1
ATOM 690 C CA . THR A 1 84 ? 19.611 17.117 -20.798 1.00 55.16 84 THR A CA 1
ATOM 691 C C . THR A 1 84 ? 20.666 17.772 -21.675 1.00 55.16 84 THR A C 1
ATOM 693 O O . THR A 1 84 ? 21.139 17.179 -22.645 1.00 55.16 84 THR A O 1
ATOM 696 N N . TYR A 1 85 ? 21.034 19.007 -21.343 1.00 52.81 85 TYR A N 1
ATOM 697 C CA . TYR A 1 85 ? 22.177 19.675 -21.957 1.00 52.81 85 TYR A CA 1
ATOM 698 C C . TYR A 1 85 ? 23.447 19.202 -21.254 1.00 52.81 85 TYR A C 1
ATOM 700 O O . TYR A 1 85 ? 23.512 19.234 -20.023 1.00 52.81 85 TYR A O 1
ATOM 708 N N . ASP A 1 86 ? 24.445 18.760 -22.018 1.00 52.66 86 ASP A N 1
ATOM 709 C CA . ASP A 1 86 ? 25.778 18.566 -21.457 1.00 52.66 86 ASP A CA 1
ATOM 710 C C . ASP A 1 86 ? 26.352 19.938 -21.079 1.00 52.66 86 ASP A C 1
ATOM 712 O O . ASP A 1 86 ? 26.273 20.888 -21.859 1.00 52.66 86 ASP A O 1
ATOM 716 N N . ASN A 1 87 ? 26.974 20.053 -19.906 1.00 54.00 87 ASN A N 1
ATOM 717 C CA . ASN A 1 87 ? 27.593 21.302 -19.449 1.00 54.00 87 ASN A CA 1
ATOM 718 C C . ASN A 1 87 ? 28.824 21.706 -20.292 1.00 54.00 87 ASN A C 1
ATOM 720 O O . ASN A 1 87 ? 29.468 22.706 -19.978 1.00 54.00 87 ASN A O 1
ATOM 724 N N . ASN A 1 88 ? 29.163 20.949 -21.343 1.00 57.53 88 ASN A N 1
ATOM 725 C CA . ASN A 1 88 ? 30.361 21.142 -22.158 1.00 57.53 88 ASN A CA 1
ATOM 726 C C . ASN A 1 88 ? 30.126 21.100 -23.686 1.00 57.53 88 ASN A C 1
ATOM 728 O O . ASN A 1 88 ? 31.090 21.039 -24.449 1.00 57.53 88 ASN A O 1
ATOM 732 N N . GLY A 1 89 ? 28.875 21.150 -24.165 1.00 50.22 89 GLY A N 1
ATOM 733 C CA . GLY A 1 89 ? 28.577 21.160 -25.604 1.00 50.22 89 GLY A CA 1
ATOM 734 C C . GLY A 1 89 ? 2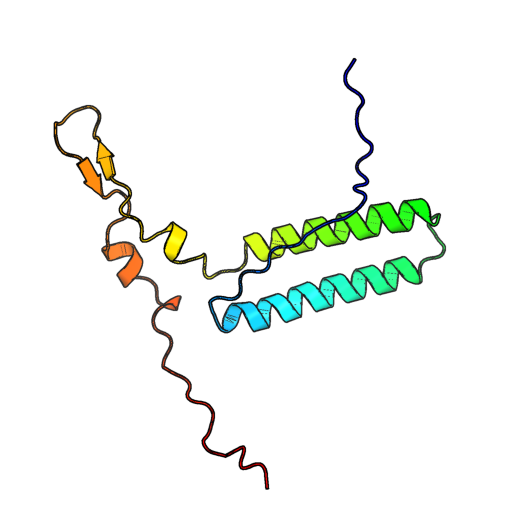7.192 21.729 -25.953 1.00 50.22 89 GLY A C 1
ATOM 735 O O . GLY A 1 89 ? 26.294 21.709 -25.119 1.00 50.22 89 GLY A O 1
ATOM 736 N N . PRO A 1 90 ? 26.979 22.236 -27.186 1.00 54.91 90 PRO A N 1
ATOM 737 C CA . PRO A 1 90 ? 25.742 22.925 -27.582 1.00 54.91 90 PRO A CA 1
ATOM 738 C C . PRO A 1 90 ? 24.566 21.984 -27.904 1.00 54.91 90 PRO A C 1
ATOM 740 O O . PRO A 1 90 ? 23.537 22.441 -28.399 1.00 54.91 90 PRO A O 1
ATOM 743 N N . TYR A 1 91 ? 24.705 20.679 -27.666 1.00 48.34 91 TYR A N 1
ATOM 744 C CA . TYR A 1 91 ? 23.722 19.674 -28.062 1.00 48.34 91 TYR A CA 1
ATOM 745 C C . TYR A 1 91 ? 23.046 19.065 -26.833 1.00 48.34 91 TYR A C 1
ATOM 747 O O . TYR A 1 91 ? 23.713 18.614 -25.901 1.00 48.34 91 TYR A O 1
ATOM 755 N N . ALA A 1 92 ? 21.713 19.039 -26.847 1.00 53.91 92 ALA A N 1
ATOM 756 C CA . ALA A 1 92 ? 20.937 18.257 -25.900 1.00 53.91 92 ALA A CA 1
ATOM 757 C C . ALA A 1 92 ? 20.956 16.787 -26.332 1.00 53.91 92 ALA A C 1
ATOM 759 O O . ALA A 1 92 ? 20.692 16.484 -27.497 1.00 53.91 92 ALA A O 1
ATOM 760 N N . TYR A 1 93 ? 21.255 15.884 -25.404 1.00 57.56 93 TYR A N 1
ATOM 761 C CA . TYR A 1 93 ? 21.166 14.447 -25.637 1.00 57.56 93 TYR A CA 1
ATOM 762 C C . TYR A 1 93 ? 20.035 13.858 -24.794 1.00 57.56 93 TYR A C 1
ATOM 764 O O . TYR A 1 93 ? 19.705 14.365 -23.718 1.00 57.56 93 TYR A O 1
ATOM 772 N N . ASP A 1 94 ? 19.403 12.817 -25.326 1.00 58.09 94 ASP A N 1
ATOM 773 C CA . ASP A 1 94 ? 18.358 12.075 -24.632 1.00 58.09 94 ASP A CA 1
ATOM 774 C C . ASP A 1 94 ? 19.014 11.113 -23.636 1.00 58.09 94 ASP A C 1
ATOM 776 O O . ASP A 1 94 ? 19.723 10.185 -24.032 1.00 58.09 94 ASP A O 1
ATOM 780 N N . ALA A 1 95 ? 18.838 11.378 -22.342 1.00 59.84 95 ALA A N 1
ATOM 781 C CA . ALA A 1 95 ? 19.480 10.604 -21.283 1.00 59.84 95 ALA A CA 1
ATOM 782 C C . ALA A 1 95 ? 18.838 9.219 -21.076 1.00 59.84 95 ALA A C 1
ATOM 784 O O . ALA A 1 95 ? 19.511 8.310 -20.597 1.00 59.84 95 ALA A O 1
ATOM 785 N N . ASN A 1 96 ? 17.570 9.041 -21.462 1.00 57.22 96 ASN A N 1
ATOM 786 C CA . ASN A 1 96 ? 16.825 7.789 -21.311 1.00 57.22 96 ASN A CA 1
ATOM 787 C C . ASN A 1 96 ? 16.452 7.263 -22.701 1.00 57.22 96 ASN A C 1
ATOM 789 O O . ASN A 1 96 ? 15.307 7.361 -23.136 1.00 57.22 96 ASN A O 1
ATOM 793 N N . GLY A 1 97 ? 17.446 6.760 -23.431 1.00 50.16 97 GLY A N 1
ATOM 794 C CA . GLY A 1 97 ? 17.269 6.354 -24.821 1.00 50.16 97 GLY A CA 1
ATOM 795 C C . GLY A 1 97 ? 16.187 5.284 -25.032 1.00 50.16 97 GLY A C 1
ATOM 796 O O . GLY A 1 97 ? 15.948 4.417 -24.188 1.00 50.16 97 GLY A O 1
ATOM 797 N N . LEU A 1 98 ? 15.603 5.300 -26.236 1.00 53.59 98 LEU A N 1
ATOM 798 C CA . LEU A 1 98 ? 14.637 4.329 -26.783 1.00 53.59 98 LEU A CA 1
ATOM 799 C C . LEU A 1 98 ? 15.020 2.849 -26.539 1.00 53.59 98 LEU A C 1
ATOM 801 O O . LEU A 1 98 ? 14.162 1.970 -26.486 1.00 53.59 98 LEU A O 1
ATOM 805 N N . THR A 1 99 ? 16.316 2.577 -26.389 1.00 55.16 99 THR A N 1
ATOM 806 C CA . THR A 1 99 ? 16.921 1.270 -26.117 1.00 55.16 99 THR A CA 1
ATOM 807 C C . THR A 1 99 ? 16.498 0.663 -24.779 1.00 55.16 99 THR A C 1
ATOM 809 O O . THR A 1 99 ? 16.291 -0.545 -24.716 1.00 55.16 99 THR A O 1
ATOM 812 N N . GLU A 1 100 ? 16.324 1.460 -23.719 1.00 56.06 100 GLU 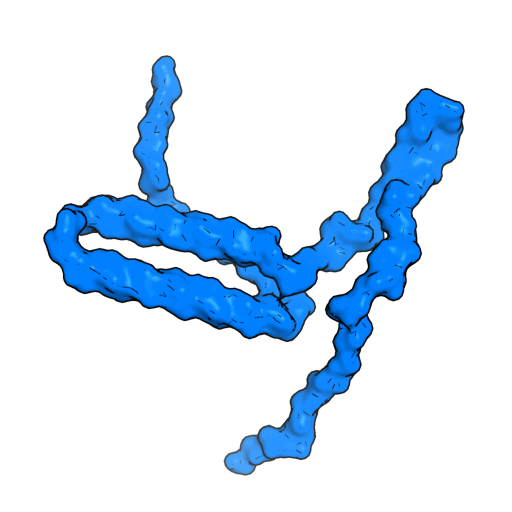A N 1
ATOM 813 C CA . GLU A 1 100 ? 15.871 0.938 -22.416 1.00 56.06 100 GLU A CA 1
ATOM 814 C C . GLU A 1 100 ? 14.381 0.570 -22.424 1.00 56.06 100 GLU A C 1
ATOM 816 O O . GLU A 1 100 ? 13.958 -0.345 -21.718 1.00 56.06 100 GLU A O 1
ATOM 821 N N . LEU A 1 101 ? 13.585 1.257 -23.248 1.00 55.16 101 LEU A N 1
ATOM 822 C CA . LEU A 1 101 ? 12.173 0.949 -23.484 1.00 55.16 101 LEU A CA 1
ATOM 823 C C . LEU A 1 101 ? 12.005 -0.357 -24.268 1.00 55.16 101 LEU A C 1
ATOM 825 O O . LEU A 1 101 ? 11.150 -1.165 -23.918 1.00 55.16 101 LEU A O 1
ATOM 829 N N . ALA A 1 102 ? 12.842 -0.579 -25.284 1.00 61.00 102 ALA A N 1
ATOM 830 C CA . ALA A 1 102 ? 12.819 -1.794 -26.099 1.00 61.00 102 ALA A CA 1
ATOM 831 C C . ALA A 1 102 ? 13.341 -3.044 -25.361 1.00 61.00 102 ALA A C 1
ATOM 833 O O . ALA A 1 102 ? 13.009 -4.158 -25.744 1.00 61.00 102 ALA A O 1
ATOM 834 N N . ALA A 1 103 ? 14.149 -2.878 -24.309 1.00 63.69 103 ALA A N 1
ATOM 835 C CA . ALA A 1 103 ? 14.728 -3.987 -23.543 1.00 63.69 103 ALA A CA 1
ATOM 836 C C . ALA A 1 103 ? 13.807 -4.539 -22.433 1.00 63.69 103 ALA A C 1
ATOM 838 O O . ALA A 1 103 ? 14.212 -5.426 -21.679 1.00 63.69 103 ALA A O 1
ATOM 839 N N . ARG A 1 104 ? 12.594 -3.998 -22.273 1.00 58.75 104 ARG A N 1
ATOM 840 C CA . ARG A 1 104 ? 11.688 -4.356 -21.177 1.00 58.75 104 ARG A CA 1
ATOM 841 C C . ARG A 1 104 ? 10.730 -5.478 -21.569 1.00 58.75 104 ARG A C 1
ATOM 843 O O . ARG A 1 104 ? 9.700 -5.241 -22.188 1.00 58.75 104 ARG A O 1
ATOM 850 N N . GLU A 1 105 ? 11.037 -6.681 -21.090 1.00 58.19 105 GLU A N 1
ATOM 851 C CA . GLU A 1 105 ? 10.205 -7.885 -21.254 1.00 58.19 105 GLU A CA 1
ATOM 852 C C . GLU A 1 105 ? 8.773 -7.730 -20.701 1.00 58.19 105 GLU A C 1
ATOM 854 O O . GLU A 1 105 ? 7.878 -8.471 -21.092 1.00 58.19 105 GLU A O 1
ATOM 859 N N . ASP A 1 106 ? 8.519 -6.774 -19.797 1.00 56.44 106 ASP A N 1
ATOM 860 C CA . ASP A 1 106 ? 7.185 -6.515 -19.240 1.00 56.44 106 ASP A CA 1
ATOM 861 C C . ASP A 1 106 ? 6.255 -5.703 -20.157 1.00 56.44 106 ASP A C 1
ATOM 863 O O . ASP A 1 106 ? 5.077 -5.571 -19.840 1.00 56.44 106 ASP A O 1
ATOM 867 N N . LEU A 1 107 ? 6.761 -5.160 -21.270 1.00 56.91 107 LEU A N 1
ATOM 868 C CA . LEU A 1 107 ? 5.962 -4.465 -22.289 1.00 56.91 107 LEU A CA 1
ATOM 869 C C . LEU A 1 107 ? 5.519 -5.388 -23.439 1.00 56.91 107 LEU A C 1
ATOM 871 O O . LEU A 1 107 ? 4.568 -5.050 -24.145 1.00 56.91 107 LEU A O 1
ATOM 875 N N . ASP A 1 108 ? 6.149 -6.555 -23.590 1.00 61.38 108 ASP A N 1
ATOM 876 C CA . ASP A 1 108 ? 5.818 -7.574 -24.595 1.00 61.38 108 ASP A CA 1
ATOM 877 C C . ASP A 1 108 ? 4.716 -8.528 -24.090 1.00 61.38 108 ASP A C 1
ATOM 879 O O . ASP A 1 108 ? 4.889 -9.747 -24.016 1.00 61.38 108 ASP A O 1
ATOM 883 N N . GLU A 1 109 ? 3.552 -7.991 -23.707 1.00 60.03 109 GLU A N 1
ATOM 884 C CA . GLU A 1 109 ? 2.407 -8.833 -23.335 1.00 60.03 109 GLU A CA 1
ATOM 885 C C . GLU A 1 109 ? 1.575 -9.210 -24.582 1.00 60.03 109 GLU A C 1
ATOM 887 O O . GLU A 1 109 ? 1.098 -8.325 -25.304 1.00 60.03 109 GLU A O 1
ATOM 892 N N . PRO A 1 110 ? 1.359 -10.511 -24.871 1.00 60.75 110 PRO A N 1
ATOM 893 C CA . PRO A 1 110 ? 0.488 -10.918 -25.966 1.00 60.75 110 PRO A CA 1
ATOM 894 C C . PRO A 1 110 ? -0.956 -10.492 -25.682 1.00 60.75 110 PRO A C 1
ATOM 896 O O . PRO A 1 110 ? -1.474 -10.700 -24.586 1.00 60.75 110 PRO A O 1
ATOM 899 N N . LEU A 1 111 ? -1.635 -9.941 -26.694 1.00 57.03 111 LEU A N 1
ATOM 900 C CA . LEU A 1 111 ? -3.045 -9.547 -26.609 1.00 57.03 111 LEU A CA 1
ATOM 901 C C . LEU A 1 111 ? -3.925 -10.737 -26.183 1.00 57.03 111 LEU A C 1
ATOM 903 O O . LEU A 1 111 ? -4.285 -11.578 -27.009 1.00 57.03 111 LEU A O 1
ATOM 907 N N . GLN A 1 112 ? -4.330 -10.782 -24.913 1.00 57.25 112 GLN A N 1
ATOM 908 C CA . GLN A 1 112 ? -5.379 -11.688 -24.450 1.00 57.25 112 GLN A CA 1
ATOM 909 C C . GLN A 1 112 ? -6.739 -11.098 -24.818 1.00 57.25 112 GLN A C 1
ATOM 911 O O . GLN A 1 112 ? -7.245 -10.181 -24.172 1.00 57.25 112 GLN A O 1
ATOM 916 N N . ARG A 1 113 ? -7.340 -11.612 -25.894 1.00 61.56 113 ARG A N 1
ATOM 917 C CA . ARG A 1 113 ? -8.741 -11.316 -26.204 1.00 61.56 113 ARG A CA 1
ATOM 918 C C . ARG A 1 113 ? -9.632 -12.070 -25.213 1.00 61.56 113 ARG A C 1
ATOM 920 O O . ARG A 1 113 ? -9.331 -13.226 -24.915 1.00 61.56 113 ARG A O 1
ATOM 927 N N . PRO A 1 114 ? -10.723 -11.463 -24.717 1.00 61.94 114 PRO A N 1
ATOM 928 C CA . PRO A 1 114 ? -11.715 -12.216 -23.964 1.00 61.94 114 PRO A CA 1
ATOM 929 C C . PRO A 1 114 ? -12.199 -13.379 -24.832 1.00 61.94 114 PRO A C 1
ATOM 931 O O . PRO A 1 114 ? -12.497 -13.178 -26.010 1.00 61.94 114 PRO A O 1
ATOM 934 N N . ASN A 1 115 ? -12.238 -14.589 -24.265 1.00 61.25 115 ASN A N 1
ATOM 935 C CA . ASN A 1 115 ? -12.773 -15.758 -24.956 1.00 61.25 115 ASN A CA 1
ATOM 936 C C . ASN A 1 115 ? -14.157 -15.395 -25.507 1.00 61.25 115 ASN A C 1
ATOM 938 O O . ASN A 1 115 ? -15.043 -15.003 -24.742 1.00 61.25 115 ASN A O 1
ATOM 942 N N . GLU A 1 116 ? -14.331 -15.504 -26.824 1.00 52.31 116 GLU A N 1
ATOM 943 C CA . GLU A 1 116 ? -15.615 -15.361 -27.510 1.00 52.31 116 GLU A CA 1
ATOM 944 C C . GLU A 1 116 ? -16.544 -16.484 -27.020 1.00 52.31 116 GLU A C 1
ATOM 946 O O . GLU A 1 116 ? -16.628 -17.560 -27.600 1.00 52.31 116 GLU A O 1
ATOM 951 N N . GLY A 1 117 ? -17.155 -16.282 -25.853 1.00 52.25 117 GLY A N 1
ATOM 952 C CA . GLY A 1 117 ? -17.858 -17.346 -25.144 1.00 52.25 117 GLY A CA 1
ATOM 953 C C . GLY A 1 117 ? -18.716 -16.898 -23.964 1.00 52.25 117 GLY A C 1
ATOM 954 O O . GLY A 1 117 ? -19.525 -17.694 -23.498 1.00 52.25 117 GLY A O 1
ATOM 955 N N . SER A 1 118 ? -18.657 -15.637 -23.515 1.00 47.41 118 SER A N 1
ATOM 956 C CA . SER A 1 118 ? -19.706 -15.088 -22.640 1.00 47.41 118 SER A CA 1
ATOM 957 C C . SER A 1 118 ? -20.917 -14.669 -23.480 1.00 47.41 118 SER A C 1
ATOM 959 O O . SER A 1 118 ? -21.311 -13.502 -23.522 1.00 47.41 118 SER A O 1
ATOM 961 N N . GLY A 1 119 ? -21.484 -15.636 -24.200 1.00 42.06 119 GLY A N 1
ATOM 962 C CA . GLY A 1 119 ? -22.826 -15.531 -24.739 1.00 42.06 119 GLY A CA 1
ATOM 963 C C . GLY A 1 119 ? -23.795 -15.505 -23.566 1.00 42.06 119 GLY A C 1
ATOM 964 O O . GLY A 1 119 ? -24.219 -16.554 -23.090 1.00 42.06 119 GLY A O 1
ATOM 965 N N . LEU A 1 120 ? -24.115 -14.303 -23.089 1.00 44.50 120 LEU A N 1
ATOM 966 C CA . LEU A 1 120 ? -25.339 -14.063 -22.337 1.00 44.50 120 LEU A CA 1
ATOM 967 C C . LEU A 1 120 ? -26.507 -14.424 -23.267 1.00 44.50 120 LEU A C 1
ATOM 969 O O . LEU A 1 120 ? -26.847 -13.665 -24.174 1.00 44.50 120 LEU A O 1
ATOM 973 N N . LYS A 1 121 ? -27.045 -15.630 -23.077 1.00 39.12 121 LYS A N 1
ATOM 974 C CA . LYS A 1 121 ? -28.442 -15.950 -23.366 1.00 39.12 121 LYS A CA 1
ATOM 975 C C . LYS A 1 121 ? -29.252 -15.723 -22.101 1.00 39.12 121 LYS A C 1
ATOM 977 O O . LYS A 1 121 ? -28.727 -16.069 -21.019 1.00 39.12 121 LYS A O 1
#

pLDDT: mean 72.06, std 17.82, range [36.38, 96.5]

Radius of gyration: 22.19 Å; chains: 1; bounding box: 59×46×51 Å

Secondary structure (DSSP, 8-state):
------S--S--------SSHHHHHHHHHHHHHHHHHHHHHHH-SSS-HHHHHHHHHHHHHHHHHHHTTPSSP-GGGTSS--EEEPTTSS-EEESS-HHHHHT-TTS-----PPPTT----

Foldseek 3Di:
DDPPPDPQDPDDDADADDPDPQSVVV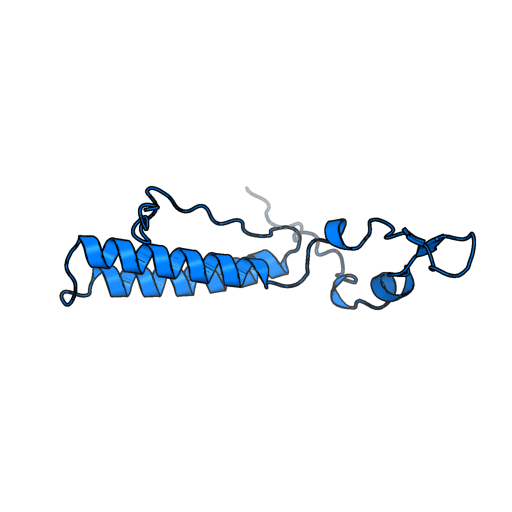LVVLVVVLVVVLVVLVPDPPDDPVVSNVVNVVSRVVSSVSRCVDDPDPVVVQPPQPFDDDPPDPGTDRPRDPVVVVPDPVVPDPDDDDPPPPPPD

Sequence (121 aa):
MMMKSGGMAFKRRMDIPMWHTRHLDKSIEILEELLEALKELRGSNRQLGWQKCMHAQHHLMWAGQKFNRVTPKDPRERGAAQYTYDNNGPYAYDANGLTELAAREDLDEPLQRPNEGSGLK